Protein AF-A0A2R6L7P5-F1 (afdb_monomer)

Radius of gyration: 29.08 Å; Cα contacts (8 Å, |Δi|>4): 46; chains: 1; bounding box: 59×40×74 Å

Mean predicted aligned error: 19.09 Å

Foldseek 3Di:
DVVVVVVVVVVVVVVVVPDPDCPDPPDPDPPPCPPPPLQVDWDADPPPGDTDRPPDQADPPPRHGCPVVVVPPPDDDDDDDDDD

Structure (mmCIF, N/CA/C/O backbone):
data_AF-A0A2R6L7P5-F1
#
_entry.id   AF-A0A2R6L7P5-F1
#
loop_
_atom_site.group_PDB
_atom_site.id
_atom_site.type_symbol
_atom_site.label_atom_id
_atom_site.label_alt_id
_atom_site.label_comp_id
_atom_site.label_asym_id
_atom_site.label_entity_id
_atom_site.label_seq_id
_atom_site.pdbx_PDB_ins_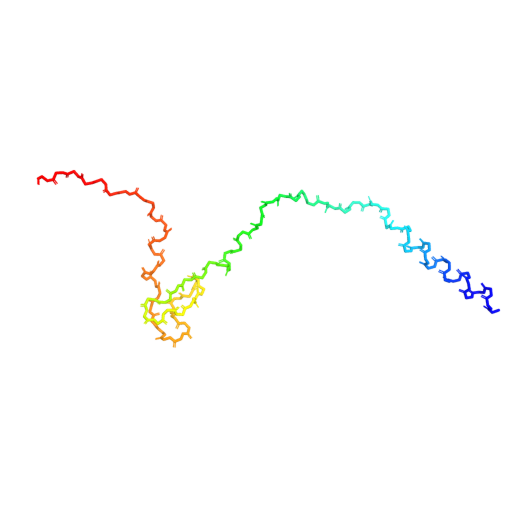code
_atom_site.Cartn_x
_atom_site.Cartn_y
_atom_site.Cartn_z
_atom_site.occupancy
_atom_site.B_iso_or_equiv
_atom_site.auth_seq_id
_atom_site.auth_comp_id
_atom_site.auth_asym_id
_atom_site.auth_atom_id
_atom_site.pdbx_PDB_model_num
ATOM 1 N N . MET A 1 1 ? 38.277 -9.722 -47.300 1.00 72.31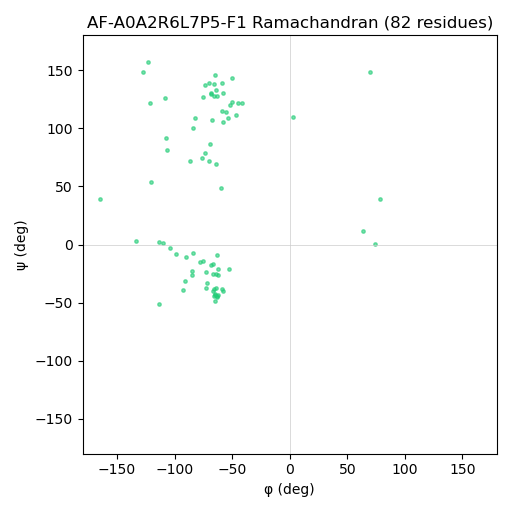 1 MET A N 1
ATOM 2 C CA . MET A 1 1 ? 37.826 -9.902 -45.901 1.00 72.31 1 MET A CA 1
ATOM 3 C C . MET A 1 1 ? 37.722 -8.585 -45.131 1.00 72.31 1 MET A C 1
ATOM 5 O O . MET A 1 1 ? 36.621 -8.281 -44.701 1.00 72.31 1 MET A O 1
ATOM 9 N N . LEU A 1 2 ? 38.766 -7.745 -45.034 1.00 82.06 2 LEU A N 1
ATOM 10 C CA . LEU A 1 2 ? 38.670 -6.441 -44.334 1.00 82.06 2 LEU A CA 1
ATOM 11 C C . LEU A 1 2 ? 37.605 -5.493 -44.915 1.00 82.06 2 LEU A C 1
ATOM 13 O O . LEU A 1 2 ? 36.870 -4.864 -44.161 1.00 82.06 2 LEU A O 1
ATOM 17 N N . LEU A 1 3 ? 37.454 -5.471 -46.246 1.00 92.38 3 LEU A N 1
ATOM 18 C CA . LEU A 1 3 ? 36.398 -4.705 -46.919 1.00 92.38 3 LEU A CA 1
ATOM 19 C C . LEU A 1 3 ? 34.994 -5.111 -46.445 1.00 92.38 3 LEU A C 1
ATOM 21 O O . LEU A 1 3 ? 34.143 -4.258 -46.246 1.00 92.38 3 LEU A O 1
ATOM 25 N N . HIS A 1 4 ? 34.755 -6.406 -46.228 1.00 87.69 4 HIS A N 1
ATOM 26 C CA . HIS A 1 4 ? 33.436 -6.904 -45.830 1.00 87.69 4 HIS A CA 1
ATOM 27 C C . HIS A 1 4 ? 33.128 -6.539 -44.375 1.00 87.69 4 HIS A C 1
ATOM 29 O O . HIS A 1 4 ? 32.005 -6.159 -44.068 1.00 87.69 4 HIS A O 1
ATOM 35 N N . VAL A 1 5 ? 34.138 -6.584 -43.497 1.00 93.62 5 VAL A N 1
ATOM 36 C CA . VAL A 1 5 ? 34.006 -6.157 -42.094 1.00 93.62 5 VAL A CA 1
ATOM 37 C C . VAL A 1 5 ? 33.719 -4.656 -42.006 1.00 93.62 5 VAL A C 1
ATOM 39 O O . VAL A 1 5 ? 32.839 -4.248 -41.255 1.00 93.62 5 VAL A O 1
ATOM 42 N N . ALA A 1 6 ? 34.404 -3.836 -42.809 1.00 93.50 6 ALA A N 1
ATOM 43 C CA . ALA A 1 6 ? 34.166 -2.395 -42.861 1.00 93.50 6 ALA A CA 1
ATOM 44 C C . ALA A 1 6 ? 32.760 -2.059 -43.384 1.00 93.50 6 ALA A C 1
ATOM 46 O O . ALA A 1 6 ? 32.071 -1.224 -42.801 1.00 93.50 6 ALA A O 1
ATOM 47 N N . VAL A 1 7 ? 32.313 -2.749 -44.439 1.00 93.62 7 VAL A N 1
ATOM 48 C CA . VAL A 1 7 ? 30.958 -2.595 -44.989 1.00 93.62 7 VAL A CA 1
ATOM 49 C C . VAL A 1 7 ? 29.905 -3.019 -43.962 1.00 93.62 7 VAL A C 1
ATOM 51 O O . VAL A 1 7 ? 28.958 -2.276 -43.729 1.00 93.62 7 VAL A O 1
ATOM 54 N N . ALA A 1 8 ? 30.092 -4.152 -43.281 1.00 92.19 8 ALA A N 1
ATOM 55 C CA . ALA A 1 8 ? 29.170 -4.610 -42.242 1.00 92.19 8 ALA A CA 1
ATOM 56 C C . ALA A 1 8 ? 29.085 -3.627 -41.059 1.00 92.19 8 ALA A C 1
ATOM 58 O O . ALA A 1 8 ? 27.990 -3.307 -40.601 1.00 92.19 8 ALA A O 1
ATOM 59 N N . ALA A 1 9 ? 30.223 -3.098 -40.599 1.00 91.38 9 ALA A N 1
ATOM 60 C CA . ALA A 1 9 ? 30.264 -2.109 -39.522 1.00 91.38 9 ALA A CA 1
ATOM 61 C C . ALA A 1 9 ? 29.600 -0.779 -39.918 1.00 91.38 9 ALA A C 1
ATOM 63 O O . ALA A 1 9 ? 28.918 -0.162 -39.099 1.00 91.38 9 ALA A O 1
ATOM 64 N N . TYR A 1 10 ? 29.777 -0.348 -41.170 1.00 93.25 10 TYR A N 1
ATOM 65 C CA . TYR A 1 10 ? 29.143 0.855 -41.703 1.00 93.25 10 TYR A CA 1
ATOM 66 C C . TYR A 1 10 ? 27.619 0.714 -41.760 1.00 93.25 10 TYR A C 1
ATOM 68 O O . TYR A 1 10 ? 26.921 1.577 -41.237 1.00 93.25 10 TYR A O 1
ATOM 76 N N . LEU A 1 11 ? 27.117 -0.398 -42.307 1.00 91.50 11 LEU A N 1
ATOM 77 C CA . LEU A 1 11 ? 25.678 -0.668 -42.402 1.00 91.50 11 LEU A CA 1
ATOM 78 C C . LEU A 1 11 ? 25.016 -0.804 -41.024 1.00 91.50 11 LEU A C 1
ATOM 80 O O . LEU A 1 11 ? 23.906 -0.323 -40.817 1.00 91.50 11 LEU A O 1
ATOM 84 N N . TYR A 1 12 ? 25.704 -1.419 -40.057 1.00 87.38 12 TYR A N 1
ATOM 85 C CA . TYR A 1 12 ? 25.219 -1.494 -38.677 1.00 87.38 12 TYR A CA 1
ATOM 86 C C . TYR A 1 12 ? 25.102 -0.105 -38.039 1.00 87.38 12 TYR A C 1
ATOM 88 O O . TYR A 1 12 ? 24.103 0.209 -37.395 1.00 87.38 12 TYR A O 1
ATOM 96 N N . ARG A 1 13 ? 26.112 0.753 -38.238 1.00 84.06 13 ARG A N 1
ATOM 97 C CA . ARG A 1 13 ? 26.089 2.125 -37.720 1.00 84.06 13 ARG A CA 1
ATOM 98 C C . ARG A 1 13 ? 25.017 2.975 -38.401 1.00 84.06 13 ARG A C 1
ATOM 100 O O . ARG A 1 13 ? 24.390 3.763 -37.705 1.00 84.06 13 ARG A O 1
ATOM 107 N N . SER A 1 14 ? 24.817 2.845 -39.713 1.00 78.69 14 SER A N 1
ATOM 108 C CA . SER A 1 14 ? 23.779 3.607 -40.415 1.00 78.69 14 SER A CA 1
ATOM 109 C C . SER A 1 14 ? 22.386 3.191 -39.951 1.00 78.69 14 SER A C 1
ATOM 111 O O . SER A 1 14 ? 21.612 4.054 -39.577 1.00 78.69 14 SER A O 1
ATOM 113 N N . ALA A 1 15 ? 22.115 1.889 -39.819 1.00 74.50 15 ALA A N 1
ATOM 114 C CA . ALA A 1 15 ? 20.831 1.393 -39.315 1.00 74.50 15 ALA A CA 1
ATOM 115 C C . ALA A 1 15 ? 20.541 1.782 -37.851 1.00 74.50 15 ALA A C 1
ATOM 117 O O . ALA A 1 15 ? 19.387 1.832 -37.448 1.00 74.50 15 ALA A O 1
ATOM 118 N N . ALA A 1 16 ? 21.576 2.036 -37.044 1.00 66.81 16 ALA A N 1
ATOM 119 C CA . ALA A 1 16 ? 21.418 2.544 -35.681 1.00 66.81 16 ALA A CA 1
ATOM 120 C C . ALA A 1 16 ? 21.283 4.080 -35.613 1.00 66.81 16 ALA A C 1
ATOM 122 O O . ALA A 1 16 ? 20.800 4.601 -34.610 1.00 66.81 16 ALA A O 1
ATOM 123 N N . ALA A 1 17 ? 21.763 4.800 -36.634 1.00 62.62 17 ALA A N 1
ATOM 124 C CA . ALA A 1 17 ? 21.717 6.261 -36.722 1.00 62.62 17 ALA A CA 1
ATOM 125 C C . ALA A 1 17 ? 20.455 6.766 -37.435 1.00 62.62 17 ALA A C 1
ATOM 127 O O . ALA A 1 17 ? 19.936 7.818 -37.066 1.00 62.62 17 ALA A O 1
ATOM 128 N N . ASP A 1 18 ? 19.939 5.988 -38.387 1.00 58.66 18 ASP A N 1
ATOM 129 C CA . ASP A 1 18 ? 18.555 6.042 -38.841 1.00 58.66 18 ASP A CA 1
ATOM 130 C C . ASP A 1 18 ? 17.689 5.482 -37.704 1.00 58.66 18 ASP A C 1
ATOM 132 O O . ASP A 1 18 ? 17.215 4.345 -37.731 1.00 58.66 18 ASP A O 1
ATOM 136 N N . GLY A 1 19 ? 17.569 6.266 -36.626 1.00 56.56 19 GLY A N 1
ATOM 137 C CA . GLY A 1 19 ? 16.585 6.013 -35.582 1.00 56.56 19 GLY A CA 1
ATOM 138 C C . GLY A 1 19 ? 15.223 5.805 -36.246 1.00 56.56 19 GLY A C 1
ATOM 139 O O . GLY A 1 19 ? 14.962 6.444 -37.266 1.00 56.56 19 GLY A O 1
ATOM 140 N N . PRO A 1 20 ? 14.388 4.890 -35.726 1.00 55.19 20 PRO A N 1
ATOM 141 C CA . PRO A 1 20 ? 13.162 4.499 -36.399 1.00 55.19 20 PRO A CA 1
ATOM 142 C C . PRO A 1 20 ? 12.372 5.754 -36.747 1.00 55.19 20 PRO A C 1
ATOM 144 O O . PRO A 1 20 ? 12.023 6.531 -35.854 1.00 55.19 20 PRO A O 1
ATOM 147 N N . ASP A 1 21 ? 12.126 5.947 -38.045 1.00 50.97 21 ASP A N 1
ATOM 148 C CA . ASP A 1 21 ? 11.125 6.881 -38.531 1.00 50.97 21 ASP A CA 1
ATOM 149 C C . ASP A 1 21 ? 9.909 6.740 -37.622 1.00 50.97 21 ASP A C 1
ATOM 151 O O . ASP A 1 21 ? 9.391 5.636 -37.430 1.00 50.97 21 ASP A O 1
ATOM 155 N N . HIS A 1 22 ? 9.525 7.852 -37.000 1.00 57.56 22 HIS A N 1
ATOM 156 C CA . HIS A 1 22 ? 8.463 7.954 -36.012 1.00 57.56 22 HIS A CA 1
ATOM 157 C C . HIS A 1 22 ? 7.094 7.610 -36.627 1.00 57.56 22 HIS A C 1
ATOM 159 O O . HIS A 1 22 ? 6.213 8.459 -36.761 1.00 57.56 22 HIS A O 1
ATOM 165 N N . ALA A 1 23 ? 6.876 6.345 -36.972 1.00 55.72 23 ALA A N 1
ATOM 166 C CA . ALA A 1 23 ? 5.569 5.766 -37.199 1.00 55.72 23 ALA A CA 1
ATOM 167 C C . ALA A 1 23 ? 4.921 5.520 -35.829 1.00 55.72 23 ALA A C 1
ATOM 169 O O . ALA A 1 23 ? 4.840 4.398 -35.341 1.00 55.72 23 ALA A O 1
ATOM 170 N N . GLY A 1 24 ? 4.480 6.617 -35.209 1.00 56.44 24 GLY A N 1
ATOM 171 C CA . GLY A 1 24 ? 3.449 6.604 -34.176 1.00 56.44 24 GLY A CA 1
ATOM 172 C C . GLY A 1 24 ? 3.864 6.167 -32.773 1.00 56.44 24 GLY A C 1
ATOM 173 O O . GLY A 1 24 ? 3.056 5.527 -32.105 1.00 56.44 24 GLY A O 1
ATOM 174 N N . GLU A 1 25 ? 5.046 6.546 -32.280 1.00 45.81 25 GLU A N 1
ATOM 175 C CA . GLU A 1 25 ? 5.268 6.487 -30.830 1.00 45.81 25 GLU A CA 1
ATOM 176 C C . GLU A 1 25 ? 4.358 7.537 -30.176 1.00 45.81 25 GLU A C 1
ATOM 178 O O . GLU A 1 25 ? 4.560 8.747 -30.312 1.00 45.81 25 GLU A O 1
ATOM 183 N N . TYR A 1 26 ? 3.301 7.069 -29.517 1.00 60.47 26 TYR A N 1
ATOM 184 C CA . TYR A 1 26 ? 2.476 7.888 -28.643 1.00 60.47 26 TYR A CA 1
ATOM 185 C C . TYR A 1 26 ? 3.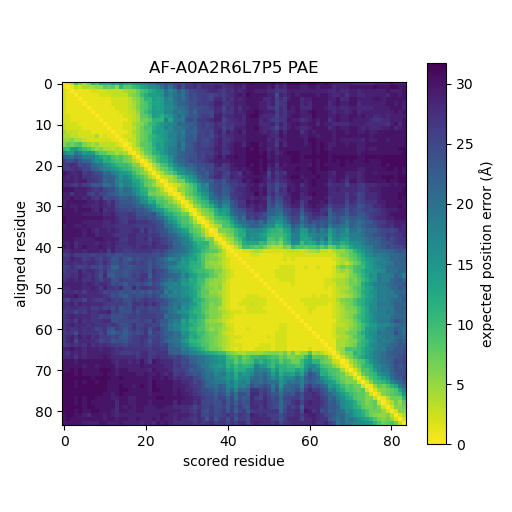387 8.475 -27.564 1.00 60.47 26 TYR A C 1
ATOM 187 O O . TYR A 1 26 ? 3.814 7.775 -26.651 1.00 60.47 26 TYR A O 1
ATOM 195 N N . VAL A 1 27 ? 3.703 9.764 -27.680 1.00 60.34 27 VAL A N 1
ATOM 196 C CA . VAL A 1 27 ? 4.337 10.526 -26.606 1.00 60.34 27 VAL A CA 1
ATOM 197 C C . VAL A 1 27 ? 3.197 10.984 -25.697 1.00 60.34 27 VAL A C 1
ATOM 199 O O . VAL A 1 27 ? 2.501 11.937 -26.064 1.00 60.34 27 VAL A O 1
ATOM 202 N N . PRO A 1 28 ? 2.929 10.331 -24.546 1.00 52.97 28 PRO A N 1
ATOM 203 C CA . PRO A 1 28 ? 2.016 10.922 -23.587 1.00 52.97 28 PRO A CA 1
ATOM 204 C C . PRO A 1 28 ? 2.586 12.285 -23.212 1.00 52.97 28 PRO A C 1
ATOM 206 O O . PRO A 1 28 ? 3.776 12.405 -22.905 1.00 52.97 28 PRO A O 1
ATOM 209 N N . ALA A 1 29 ? 1.732 13.308 -23.269 1.00 58.25 29 ALA A N 1
ATOM 210 C CA . ALA A 1 29 ? 2.027 14.598 -22.678 1.00 58.25 29 ALA A CA 1
ATOM 211 C C . ALA A 1 29 ? 2.608 14.337 -21.289 1.00 58.25 29 ALA A C 1
ATOM 213 O O . ALA A 1 29 ? 1.984 13.660 -20.469 1.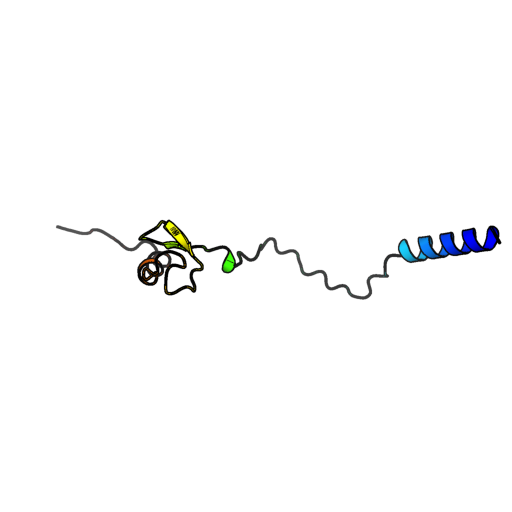00 58.25 29 ALA A O 1
ATOM 214 N N . GLN A 1 30 ? 3.828 14.818 -21.062 1.00 59.75 30 GLN A N 1
ATOM 215 C CA . GLN A 1 30 ? 4.459 14.757 -19.755 1.00 59.75 30 GLN A CA 1
ATOM 216 C C . GLN A 1 30 ? 3.728 15.807 -18.927 1.00 59.75 30 GLN A C 1
ATOM 218 O O . GLN A 1 30 ? 4.153 16.951 -18.806 1.00 59.75 30 GLN A O 1
ATOM 223 N N . ALA A 1 31 ? 2.533 15.441 -18.467 1.00 54.28 31 ALA A N 1
ATOM 224 C CA . ALA A 1 31 ? 1.968 16.067 -17.306 1.00 54.28 31 ALA A CA 1
ATOM 225 C C . ALA A 1 31 ? 2.992 15.796 -16.208 1.00 54.28 31 ALA A C 1
ATOM 227 O O . ALA A 1 31 ? 3.235 14.644 -15.844 1.00 54.28 31 ALA A O 1
ATOM 228 N N . ASP A 1 32 ? 3.602 16.864 -15.710 1.00 56.88 32 ASP A N 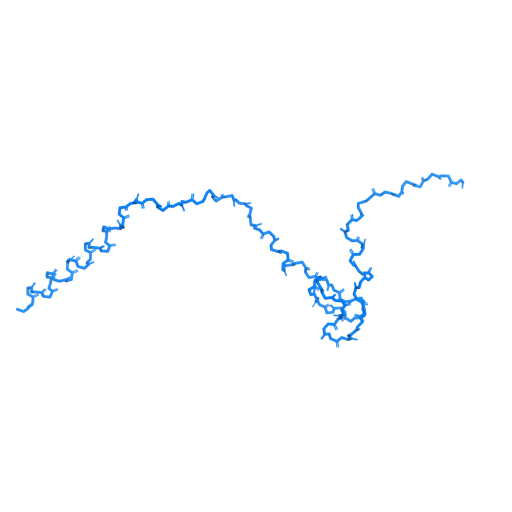1
ATOM 229 C CA . ASP A 1 32 ? 4.229 16.945 -14.392 1.00 56.88 32 ASP A CA 1
ATOM 230 C C . ASP A 1 32 ? 3.185 16.677 -13.284 1.00 56.88 32 ASP A C 1
ATOM 232 O O . ASP A 1 32 ? 3.050 17.392 -12.298 1.00 56.88 32 ASP A O 1
ATOM 236 N N . GLU A 1 33 ? 2.406 15.615 -13.434 1.00 56.00 33 GLU A N 1
ATOM 237 C CA . GLU A 1 33 ? 1.691 14.953 -12.373 1.00 56.00 33 GLU A CA 1
ATOM 238 C C . GLU A 1 33 ? 2.466 13.672 -12.154 1.00 56.00 33 GLU A C 1
ATOM 240 O O . GLU A 1 33 ? 2.118 12.609 -12.661 1.00 56.00 33 GLU A O 1
ATOM 245 N N . ARG A 1 34 ? 3.566 13.786 -11.400 1.00 57.47 34 ARG A N 1
ATOM 246 C CA . ARG A 1 34 ? 4.111 12.640 -10.680 1.00 57.47 34 ARG A CA 1
ATOM 247 C C . ARG A 1 34 ? 2.901 12.000 -10.000 1.00 57.47 34 ARG A C 1
ATOM 249 O O . ARG A 1 34 ? 2.340 12.652 -9.109 1.00 57.47 34 ARG A O 1
ATOM 256 N N . PRO A 1 35 ? 2.454 10.793 -10.401 1.00 54.38 35 PRO A N 1
ATOM 257 C CA . PRO A 1 35 ? 1.429 10.110 -9.645 1.00 54.38 35 PRO A CA 1
ATOM 258 C C . PRO A 1 35 ? 2.013 10.033 -8.245 1.00 54.38 35 PRO A C 1
ATOM 260 O O . PRO A 1 35 ? 3.094 9.474 -8.051 1.00 54.38 35 PRO A O 1
ATOM 263 N N . THR A 1 36 ? 1.391 10.721 -7.289 1.00 57.25 36 THR A N 1
ATOM 264 C CA . THR A 1 36 ? 1.730 10.499 -5.891 1.00 57.25 36 THR A CA 1
ATOM 265 C C . THR A 1 36 ? 1.191 9.111 -5.638 1.00 57.25 36 THR A C 1
ATOM 267 O O . THR A 1 36 ? 0.005 8.957 -5.346 1.00 57.25 36 THR A O 1
ATOM 270 N N . ASP A 1 37 ? 2.024 8.114 -5.936 1.00 59.47 37 ASP A N 1
ATOM 271 C CA . ASP A 1 37 ? 1.680 6.715 -5.813 1.00 59.47 37 ASP A CA 1
ATOM 272 C C . ASP A 1 37 ? 1.108 6.550 -4.402 1.00 59.47 37 ASP A C 1
ATOM 274 O O . ASP A 1 37 ? 1.759 6.954 -3.430 1.00 59.47 37 ASP A O 1
ATOM 278 N N . PRO A 1 38 ? -0.130 6.053 -4.245 1.00 56.78 38 PRO A N 1
ATOM 279 C CA . PRO A 1 38 ? -0.672 5.782 -2.922 1.00 56.78 38 PRO A CA 1
ATOM 280 C C . PRO A 1 38 ? 0.262 4.896 -2.075 1.00 56.78 38 PRO A C 1
ATOM 282 O O . PRO A 1 38 ? 0.182 4.972 -0.849 1.00 56.78 38 PRO A O 1
ATOM 285 N N . ALA A 1 39 ? 1.184 4.143 -2.694 1.00 56.12 39 ALA A N 1
ATOM 286 C CA . ALA A 1 39 ? 2.232 3.379 -2.019 1.00 56.12 39 ALA A CA 1
ATOM 287 C C . ALA A 1 39 ? 3.233 4.231 -1.207 1.00 56.12 39 ALA A C 1
ATOM 289 O O . ALA A 1 39 ? 3.850 3.716 -0.274 1.00 56.12 39 ALA A O 1
ATOM 290 N N . ASP A 1 40 ? 3.373 5.531 -1.489 1.00 65.25 40 ASP A N 1
ATOM 291 C CA . ASP A 1 40 ? 4.273 6.416 -0.732 1.00 65.25 40 ASP A CA 1
ATOM 292 C C . ASP A 1 40 ? 3.639 6.968 0.561 1.00 65.25 40 ASP A C 1
ATOM 294 O O . ASP A 1 40 ? 4.321 7.577 1.391 1.00 65.25 40 ASP A O 1
ATOM 298 N N . ARG A 1 41 ? 2.338 6.744 0.798 1.00 81.25 41 ARG A N 1
ATOM 299 C CA . ARG A 1 41 ? 1.640 7.240 1.998 1.00 81.25 41 ARG A CA 1
ATOM 300 C C . ARG A 1 41 ? 1.771 6.275 3.174 1.00 81.25 41 ARG A C 1
ATOM 302 O O . ARG A 1 41 ? 0.802 5.645 3.573 1.00 81.25 41 ARG A O 1
ATOM 309 N N . GLN A 1 42 ? 2.957 6.180 3.765 1.00 91.38 42 GLN A N 1
ATOM 310 C CA . GLN A 1 42 ? 3.175 5.358 4.963 1.00 91.38 42 GLN A CA 1
ATOM 311 C C . GLN A 1 42 ? 2.497 5.963 6.208 1.00 91.38 42 GLN A C 1
ATOM 313 O O . GLN A 1 42 ? 2.580 7.167 6.450 1.00 91.38 42 GLN A O 1
ATOM 318 N N . VAL A 1 43 ? 1.879 5.118 7.043 1.00 92.81 43 VAL A N 1
ATOM 319 C CA . VAL A 1 43 ? 1.294 5.500 8.341 1.00 92.81 43 VAL A CA 1
ATOM 320 C C . VAL A 1 43 ? 2.136 4.953 9.503 1.00 92.81 43 VAL A C 1
ATOM 322 O O . VAL A 1 43 ? 2.417 3.751 9.553 1.00 92.81 43 VAL A O 1
ATOM 325 N N . PRO A 1 44 ? 2.579 5.789 10.460 1.00 95.25 44 PRO A N 1
ATOM 326 C CA . PRO A 1 44 ? 3.334 5.308 11.610 1.00 95.25 44 PRO A CA 1
ATOM 327 C C . PRO A 1 44 ? 2.417 4.578 12.600 1.00 95.25 44 PRO A C 1
ATOM 329 O O . PRO A 1 44 ? 1.323 5.035 12.924 1.00 95.25 44 PRO A O 1
ATOM 332 N N . CYS A 1 45 ? 2.875 3.445 13.131 1.00 95.88 45 CYS A N 1
ATOM 333 C CA . CYS A 1 45 ? 2.162 2.733 14.188 1.00 95.88 45 CYS A CA 1
ATOM 334 C C . CYS A 1 45 ? 2.127 3.576 15.480 1.00 95.88 45 CYS A C 1
ATOM 336 O O . CYS A 1 45 ? 3.198 3.935 15.975 1.00 95.88 45 CYS A O 1
ATOM 338 N N . PRO A 1 46 ? 0.955 3.806 16.102 1.00 93.44 46 PRO A N 1
ATOM 339 C CA . PRO A 1 46 ? 0.850 4.617 17.321 1.00 93.44 46 PRO A CA 1
ATOM 340 C C . PRO A 1 46 ? 1.505 3.961 18.547 1.00 93.44 46 PRO A C 1
ATOM 342 O O . PRO A 1 46 ? 1.789 4.633 19.531 1.00 93.44 46 PRO A O 1
ATOM 345 N N . THR A 1 47 ? 1.756 2.650 18.500 1.00 95.69 47 THR A N 1
ATOM 346 C CA . THR A 1 47 ? 2.344 1.892 19.613 1.00 95.69 47 THR A CA 1
ATOM 347 C C . THR A 1 47 ? 3.864 1.794 19.530 1.00 95.69 47 THR A C 1
ATOM 349 O O . THR A 1 47 ? 4.536 1.846 20.552 1.00 95.69 47 THR A O 1
ATOM 352 N N . CYS A 1 48 ? 4.429 1.613 18.331 1.00 96.62 48 CYS A N 1
ATOM 353 C CA . CYS A 1 48 ? 5.868 1.355 18.178 1.00 96.62 48 CYS A CA 1
ATOM 354 C C . CYS A 1 48 ? 6.560 2.183 17.088 1.00 96.62 48 CYS A C 1
ATOM 356 O O . CYS A 1 48 ? 7.739 1.951 16.826 1.00 96.62 48 CYS A O 1
ATOM 358 N N . GLY A 1 49 ? 5.852 3.093 16.415 1.00 94.94 49 GLY A N 1
ATOM 359 C CA . GLY A 1 49 ? 6.410 4.035 15.441 1.00 94.94 49 GLY A CA 1
ATOM 360 C C . GLY 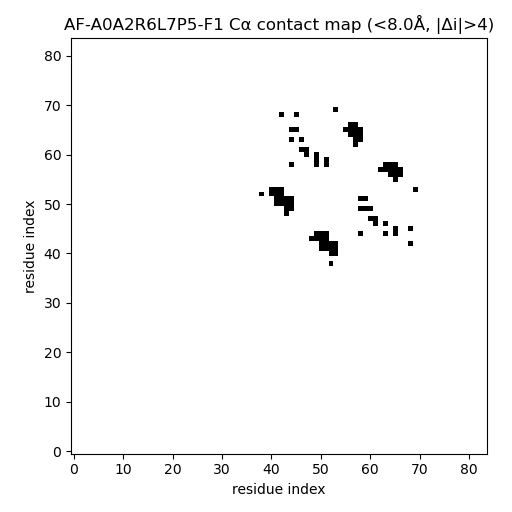A 1 49 ? 6.813 3.452 14.084 1.00 94.94 49 GLY A C 1
ATOM 361 O O . GLY A 1 49 ? 7.295 4.193 13.236 1.00 94.94 49 GLY A O 1
ATOM 362 N N . VAL A 1 50 ? 6.633 2.149 13.841 1.00 97.56 50 VAL A N 1
ATOM 363 C CA . VAL A 1 50 ? 6.980 1.545 12.539 1.00 97.56 50 VAL A CA 1
ATOM 364 C C . VAL A 1 50 ? 6.113 2.130 11.436 1.00 97.56 50 VAL A C 1
ATOM 366 O O . VAL A 1 50 ? 4.894 2.158 11.616 1.00 97.56 50 VAL A O 1
ATOM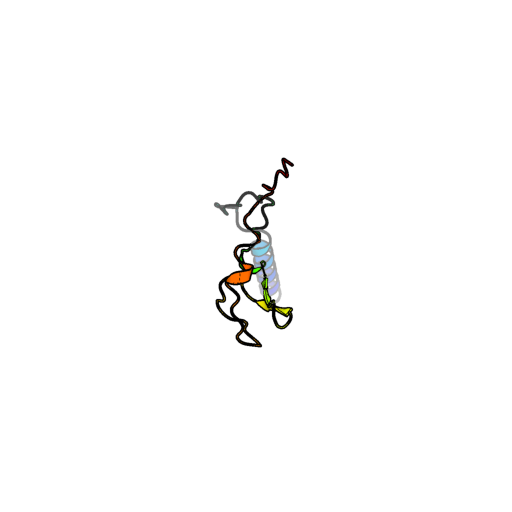 369 N N . PRO A 1 51 ? 6.692 2.527 10.295 1.00 95.56 51 PRO A N 1
ATOM 370 C CA . PRO A 1 51 ? 5.904 2.872 9.126 1.00 95.56 51 PRO A CA 1
ATOM 371 C C . PRO A 1 51 ? 5.225 1.628 8.539 1.00 95.56 51 PRO A C 1
ATOM 373 O O . PRO A 1 51 ? 5.852 0.585 8.328 1.00 95.56 51 PRO A O 1
ATOM 376 N N . ASN A 1 52 ? 3.926 1.735 8.288 1.00 94.56 52 ASN A N 1
ATOM 377 C CA . ASN A 1 52 ? 3.097 0.693 7.696 1.00 94.56 52 ASN A CA 1
ATOM 378 C C . ASN A 1 52 ? 2.418 1.214 6.431 1.00 94.56 52 ASN A C 1
ATOM 380 O O . ASN A 1 52 ? 2.221 2.417 6.273 1.00 94.56 52 ASN A O 1
ATOM 384 N N . ASP A 1 53 ? 2.039 0.288 5.556 1.00 92.69 53 ASP A N 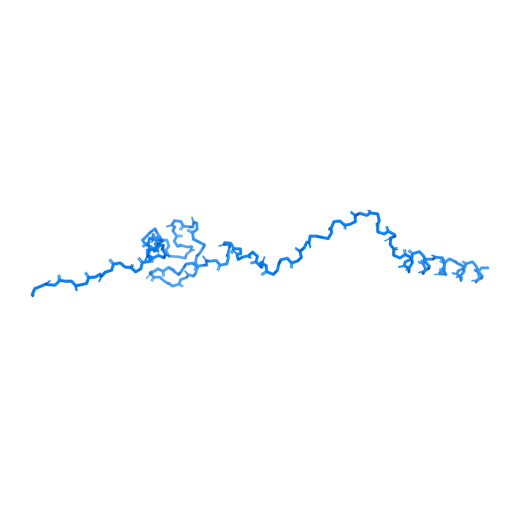1
ATOM 385 C CA . ASP A 1 53 ? 1.136 0.587 4.452 1.00 92.69 53 ASP A CA 1
ATOM 386 C C . ASP A 1 53 ? -0.254 0.954 5.015 1.00 92.69 53 ASP A C 1
ATOM 388 O O . ASP A 1 53 ? -0.705 0.306 5.967 1.00 92.69 53 ASP A O 1
ATOM 392 N N . PRO A 1 54 ? -0.946 1.975 4.482 1.00 90.81 54 PRO A N 1
ATOM 393 C CA . PRO A 1 54 ? -2.247 2.405 4.991 1.00 90.81 54 PRO A CA 1
ATOM 394 C C . PRO A 1 54 ? -3.350 1.354 4.784 1.00 90.81 54 PRO A C 1
ATOM 396 O O . PRO A 1 54 ? -4.381 1.422 5.451 1.00 90.81 54 PRO A O 1
ATOM 399 N N . SER A 1 55 ? -3.145 0.365 3.907 1.00 89.06 55 SER A N 1
ATOM 400 C CA . SER A 1 55 ? -4.040 -0.790 3.752 1.00 89.06 55 SER A CA 1
ATOM 401 C C . SER A 1 55 ? -3.909 -1.823 4.879 1.00 89.06 55 SER A C 1
ATOM 403 O O . SER A 1 55 ? -4.770 -2.695 5.021 1.00 89.06 55 SER A O 1
ATOM 405 N N . TYR A 1 56 ? -2.858 -1.755 5.706 1.00 93.12 56 TYR A N 1
ATOM 406 C CA . TYR A 1 56 ? -2.660 -2.708 6.794 1.00 93.12 56 TYR A CA 1
ATOM 407 C C . TYR A 1 56 ? -3.604 -2.431 7.963 1.00 93.12 56 TYR A C 1
ATOM 409 O O . TYR A 1 56 ? -3.607 -1.357 8.558 1.00 93.12 56 TYR A O 1
ATOM 417 N N . ARG A 1 57 ? -4.342 -3.468 8.370 1.00 94.25 57 ARG A N 1
ATOM 418 C CA . ARG A 1 57 ? -5.174 -3.438 9.582 1.00 94.25 57 ARG A CA 1
ATOM 419 C C . ARG A 1 57 ? -4.349 -3.471 10.874 1.00 94.25 57 ARG A C 1
ATOM 421 O O . ARG A 1 57 ? -4.745 -2.879 11.874 1.00 94.25 57 ARG A O 1
ATOM 428 N N . PHE A 1 58 ? -3.211 -4.167 10.856 1.00 96.38 58 PHE A N 1
ATOM 429 C CA . PHE A 1 58 ? -2.351 -4.378 12.022 1.00 96.38 58 PHE A CA 1
ATOM 430 C C . PHE A 1 58 ? -0.904 -3.984 11.727 1.00 96.38 58 PHE A C 1
ATOM 432 O O . PHE A 1 58 ? -0.417 -4.144 10.609 1.00 96.38 58 PHE A O 1
ATOM 439 N N . CYS A 1 59 ? -0.186 -3.515 12.747 1.00 97.00 59 CYS A N 1
ATOM 440 C CA . CYS A 1 59 ? 1.228 -3.180 12.636 1.00 97.00 59 CYS A CA 1
ATOM 441 C C . CYS A 1 59 ? 2.076 -4.415 12.307 1.00 97.00 59 CYS A C 1
ATOM 443 O O . CYS A 1 59 ? 2.087 -5.390 13.060 1.00 97.00 59 CYS A O 1
ATOM 445 N N . ARG A 1 60 ? 2.905 -4.315 11.262 1.00 96.94 60 ARG A N 1
ATOM 446 C CA . ARG A 1 60 ? 3.825 -5.375 10.811 1.00 96.94 60 ARG A CA 1
ATOM 447 C C . ARG A 1 60 ? 4.919 -5.770 11.815 1.00 96.94 60 ARG A C 1
ATOM 449 O O . ARG A 1 60 ? 5.664 -6.705 11.546 1.00 96.94 60 ARG A O 1
ATOM 456 N N . ARG A 1 61 ? 5.071 -5.026 12.921 1.00 98.12 61 ARG A N 1
ATOM 457 C CA . ARG A 1 61 ? 6.071 -5.287 13.974 1.00 98.12 61 ARG A CA 1
ATOM 458 C C . ARG A 1 61 ? 5.452 -5.688 15.308 1.00 98.12 61 ARG A C 1
ATOM 460 O O . ARG A 1 61 ? 5.888 -6.671 15.889 1.00 98.12 61 ARG A O 1
ATOM 467 N N . CYS A 1 62 ? 4.486 -4.922 15.815 1.00 97.88 62 CYS A N 1
ATOM 468 C CA . CYS A 1 62 ? 3.928 -5.129 17.159 1.00 97.88 62 CYS A CA 1
ATOM 469 C C . CYS A 1 62 ? 2.462 -5.585 17.170 1.00 97.88 62 CYS A C 1
ATOM 471 O O . CYS A 1 62 ? 1.890 -5.717 18.245 1.00 97.88 62 CYS A O 1
ATOM 473 N N . VAL A 1 63 ? 1.846 -5.791 15.998 1.00 96.56 63 VAL A N 1
ATOM 474 C CA . VAL A 1 63 ? 0.472 -6.309 15.832 1.00 96.56 63 VAL A CA 1
ATOM 475 C C . VAL A 1 63 ? -0.638 -5.404 16.411 1.00 96.56 63 VAL A C 1
ATOM 477 O O . VAL A 1 63 ? -1.796 -5.798 16.477 1.00 96.56 63 VAL A O 1
ATOM 480 N N . ALA A 1 64 ? -0.323 -4.158 16.785 1.00 96.44 64 ALA A N 1
ATOM 481 C CA . ALA A 1 64 ? -1.324 -3.176 17.214 1.00 96.44 64 ALA A CA 1
ATOM 482 C C . ALA A 1 64 ? -2.279 -2.794 16.066 1.00 96.44 64 ALA A C 1
ATOM 484 O O . ALA A 1 64 ? -1.846 -2.718 14.914 1.00 96.44 64 ALA A O 1
ATOM 485 N N . ASP A 1 65 ? -3.550 -2.530 16.381 1.00 95.44 65 ASP A N 1
ATOM 486 C CA . ASP A 1 65 ? -4.569 -2.102 15.410 1.00 95.44 65 ASP A CA 1
ATOM 487 C C . ASP A 1 65 ? -4.265 -0.685 14.880 1.00 95.44 65 ASP A C 1
ATOM 489 O O . ASP A 1 65 ? -3.997 0.237 15.655 1.00 95.44 65 ASP A O 1
ATOM 493 N N . LEU A 1 66 ? -4.269 -0.520 13.553 1.00 92.69 66 LEU A N 1
ATOM 494 C CA . LEU A 1 66 ? -3.957 0.741 12.866 1.00 92.69 66 LEU A CA 1
ATOM 495 C C . LEU A 1 66 ? -5.208 1.526 12.438 1.00 92.69 66 LEU A C 1
ATOM 497 O O . LEU A 1 66 ? -5.094 2.686 12.037 1.00 92.69 66 LEU A O 1
ATOM 501 N N . SER A 1 67 ? -6.404 0.944 12.563 1.00 82.75 67 SER A N 1
ATOM 502 C CA . SER A 1 67 ? -7.667 1.523 12.076 1.00 82.75 67 SER A CA 1
ATOM 503 C C . SER A 1 67 ? -8.006 2.857 12.754 1.00 82.75 67 SER A C 1
ATOM 505 O O . SER A 1 67 ? -8.659 3.712 12.159 1.00 82.75 67 SER A O 1
ATOM 507 N N . ALA A 1 68 ? -7.511 3.073 13.977 1.00 67.69 68 ALA A N 1
ATOM 508 C CA . ALA A 1 68 ? -7.670 4.330 14.708 1.00 67.69 68 ALA A CA 1
ATOM 509 C C . ALA A 1 68 ? -6.923 5.517 14.061 1.00 67.69 68 ALA A C 1
ATOM 511 O O . ALA A 1 68 ? -7.325 6.662 14.250 1.00 67.69 68 ALA A O 1
ATOM 512 N N . GLY A 1 69 ? -5.853 5.267 13.294 1.00 60.41 69 GLY A N 1
ATOM 513 C CA . GLY A 1 69 ? -5.029 6.315 12.679 1.00 60.41 69 GLY A CA 1
ATOM 514 C C . GLY A 1 69 ? -5.561 6.841 11.341 1.00 60.41 69 GLY A C 1
ATOM 515 O O . GLY A 1 69 ? -5.317 7.995 11.000 1.00 60.41 69 GLY A O 1
ATOM 516 N N . LEU A 1 70 ? -6.323 6.027 10.601 1.00 60.38 70 LEU A N 1
ATOM 517 C CA . LEU A 1 70 ? -6.811 6.355 9.250 1.00 60.38 70 LEU A CA 1
ATOM 518 C C . LEU A 1 70 ? -7.921 7.421 9.240 1.00 60.38 70 LEU A C 1
ATOM 520 O O . LEU A 1 70 ? -8.101 8.116 8.243 1.00 60.38 70 LEU A O 1
ATOM 524 N N . SER A 1 71 ? -8.648 7.585 10.348 1.00 56.66 71 SER A N 1
ATOM 525 C CA . SER A 1 71 ? -9.766 8.540 10.440 1.00 56.66 71 SER A CA 1
ATOM 526 C C . SER A 1 71 ? -9.318 9.996 10.632 1.00 56.66 71 SER A C 1
ATOM 528 O O . SER A 1 71 ? -10.106 10.914 10.422 1.00 56.66 71 SER A O 1
ATOM 530 N N . SER A 1 72 ? -8.055 10.230 10.999 1.00 55.12 72 SER A N 1
ATOM 531 C CA . SER A 1 72 ? -7.570 11.560 11.395 1.00 55.12 72 SER A CA 1
ATOM 532 C C . SER A 1 72 ? -7.018 12.401 10.238 1.00 55.12 72 SER A C 1
ATOM 534 O O . SER A 1 72 ? -6.781 13.591 10.418 1.00 55.12 72 SER A O 1
ATOM 536 N N . SER A 1 73 ? -6.814 11.819 9.050 1.00 54.12 73 SER A N 1
ATOM 537 C CA . SER A 1 73 ? -6.162 12.501 7.914 1.00 54.12 73 SER A CA 1
ATOM 538 C C . SER A 1 73 ? -7.118 12.956 6.801 1.00 54.12 73 SER A C 1
ATOM 540 O O . SER A 1 73 ? -6.670 13.598 5.857 1.00 54.12 73 SER A O 1
ATOM 542 N N . ALA A 1 74 ? -8.419 12.656 6.901 1.00 53.91 74 ALA A N 1
ATOM 543 C CA . ALA A 1 74 ? -9.439 13.039 5.910 1.00 53.91 74 ALA A CA 1
ATOM 544 C C . ALA A 1 74 ? -10.427 14.121 6.403 1.00 53.91 74 ALA A C 1
ATOM 546 O O . ALA A 1 74 ? -11.338 14.502 5.672 1.00 53.91 74 ALA A O 1
ATOM 547 N N . GLY A 1 75 ? -10.266 14.625 7.630 1.00 46.56 75 GLY A N 1
ATOM 548 C CA . GLY A 1 75 ? -11.164 15.610 8.237 1.00 46.56 75 GLY A CA 1
ATOM 549 C C . GLY A 1 75 ? -10.528 16.991 8.312 1.00 46.56 75 GLY A C 1
ATOM 550 O O . GLY A 1 75 ? -9.847 17.303 9.285 1.00 46.56 75 GLY A O 1
ATOM 551 N N . GLY A 1 76 ? -10.753 17.807 7.282 1.00 49.75 76 GLY A N 1
ATOM 552 C CA . GLY A 1 76 ? -10.439 19.230 7.309 1.00 49.75 76 GLY A CA 1
ATOM 553 C C . GLY A 1 76 ? -11.174 19.961 8.437 1.00 49.75 76 GLY A C 1
ATOM 554 O O . GLY A 1 76 ? -12.340 19.691 8.719 1.00 49.75 76 GLY A O 1
ATOM 555 N N . ASP A 1 77 ? -10.424 20.861 9.068 1.00 59.88 77 ASP A N 1
ATOM 556 C CA . ASP A 1 77 ? -10.824 22.056 9.814 1.00 59.88 77 ASP A CA 1
ATOM 557 C C . ASP A 1 77 ? -12.341 22.314 9.956 1.00 59.88 77 ASP A C 1
ATOM 559 O O . ASP A 1 77 ? -13.041 22.673 9.010 1.00 59.88 77 ASP A O 1
ATOM 563 N N . GLY A 1 78 ? -12.862 22.155 11.175 1.00 56.00 78 GLY A N 1
ATOM 564 C CA . GLY A 1 78 ? -14.291 22.311 11.443 1.00 56.00 78 GLY A CA 1
ATOM 565 C C . GLY A 1 78 ? -14.642 22.450 12.919 1.00 56.00 78 GLY A C 1
ATOM 566 O O . GLY A 1 78 ? -15.635 21.884 13.362 1.00 56.00 78 GLY A O 1
ATOM 567 N N . GLY A 1 79 ? -13.844 23.181 13.700 1.00 53.38 79 GLY A N 1
ATOM 568 C CA . GLY A 1 79 ? -14.013 23.308 15.153 1.00 53.38 79 GLY A CA 1
ATOM 569 C C . GLY A 1 79 ? -14.225 24.739 15.641 1.00 53.38 79 GLY A C 1
ATOM 570 O O . GLY A 1 79 ? -13.491 25.201 16.508 1.00 53.38 79 GLY A O 1
ATOM 571 N N . LYS A 1 80 ? -15.212 25.453 15.091 1.00 57.16 80 LYS A N 1
ATOM 572 C CA . LYS A 1 80 ? -15.694 26.752 15.601 1.00 57.16 80 LYS A CA 1
ATOM 573 C C . LYS A 1 80 ? -16.061 26.630 17.089 1.00 57.16 80 LYS A C 1
ATOM 575 O O . LYS A 1 80 ? -17.058 26.002 17.430 1.00 57.16 80 LYS A O 1
ATOM 580 N N . ARG A 1 81 ? -15.254 27.233 17.969 1.00 56.75 81 ARG A N 1
ATOM 581 C CA . ARG A 1 81 ? -15.575 27.428 19.390 1.00 56.75 81 ARG A CA 1
ATOM 582 C C . ARG A 1 81 ? -16.466 28.668 19.513 1.00 56.75 81 ARG A C 1
ATOM 584 O O . ARG A 1 81 ? -15.997 29.780 19.306 1.00 56.75 81 ARG A O 1
ATOM 591 N N . LEU A 1 82 ? -17.745 28.463 19.816 1.00 62.34 82 LEU A N 1
ATOM 592 C CA . LEU A 1 82 ? -18.713 29.498 20.190 1.00 62.34 82 LEU A CA 1
ATOM 593 C C . LEU A 1 82 ? -19.267 29.158 21.579 1.00 62.34 82 LEU A C 1
ATOM 595 O O . LEU A 1 82 ? -19.865 28.097 21.725 1.00 62.34 82 LEU A O 1
ATOM 599 N N . GLY A 1 83 ? -19.098 30.087 22.530 1.00 59.22 83 GLY A N 1
ATOM 600 C CA . GLY A 1 83 ? -19.840 30.212 23.800 1.00 59.22 83 GLY A CA 1
ATOM 601 C C . GLY A 1 83 ? -19.577 29.130 24.858 1.00 59.22 83 GLY A C 1
ATOM 602 O O . GLY A 1 83 ? -19.307 27.985 24.527 1.00 59.22 83 GLY A O 1
ATOM 603 N N . SER A 1 84 ? -19.644 29.406 26.161 1.00 56.66 84 SER A N 1
ATOM 604 C CA . SER A 1 84 ? -2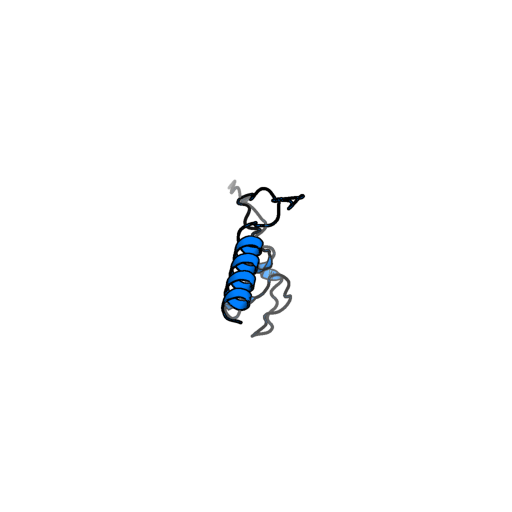0.246 30.537 26.890 1.00 56.66 84 SER A CA 1
ATOM 605 C C . SER A 1 84 ? -19.332 31.025 28.009 1.00 56.66 84 SER A C 1
ATOM 607 O O . SER A 1 84 ? -18.543 30.192 28.509 1.00 56.66 84 SER A O 1
#

pLDDT: mean 74.3, std 18.02, range [45.81, 98.12]

Solvent-accessible surface area (backbone atoms only — not comparable to full-atom values): 5762 Å² total; per-residue (Å²): 111,71,68,56,54,52,52,52,55,49,52,53,50,48,62,67,66,56,58,78,77,81,82,70,76,82,73,74,79,82,63,93,62,74,73,77,52,75,86,74,53,61,40,63,34,94,87,78,60,51,73,33,62,72,86,47,61,46,36,93,85,79,62,48,77,39,69,80,62,67,68,69,78,77,66,76,90,82,77,86,87,75,88,132

Sequence (84 aa):
MLLHVAVAAYLYRSAAADGPDHAGEYVPAQADERPTDPADRQVPCPTCGVPNDPSYRFCRRCVADLSAGLSSSAGGDGGKRLGS

Nearest PDB structures (foldseek):
  7mnu-assembly1_B  TM=6.743E-01  e=2.946E-01  Homo sapiens
  7mnt-assembly1_B  TM=6.805E-01  e=5.284E-01  Homo sapiens

Secondary structure (DSSP, 8-state):
-HHHHHHHHHHHHHHHHS----S--------S-----GGG--EE-TTT--EE-TT-SB-TTT--B-HHHHTTSS----------